Protein AF-A0AA40YEH5-F1 (afdb_monomer)

Mean predicted aligned error: 17.46 Å

Sequence (82 aa):
MPQSDDDRLVDLAARLEHEDPRFARSLATGRPTRPREYRRTSAWWVLIVGLGMLVAGIVVPDGLLIAAGLVTSGIGVQLIDP

Foldseek 3Di:
DCVVVVVVVVVVLVVVCVVDVPCNVCVVVVHPPDPPPVVVVVVVVVVVVVVVVVVCVVCVVPCVVVVVVVVVVVVVVVVVVD

pLDDT: mean 71.85, std 12.91, range [49.88, 94.75]

Secondary structure (DSSP, 8-state):
--HHHHHHHHHHHHHHHHH-HHHHHHHHTT----TTHHHHHHHHHHHHHHHHHHHHHHHTTTSHHHHHHHHHHHHHHHHH--

Radius of gyration: 27.43 Å; Cα contacts (8 Å, |Δi|>4): 14; chains: 1; bounding box: 51×22×79 Å

Solvent-accessible surface area (backbone atoms only — not comparable to full-atom values): 4778 Å² total; per-residue (Å²): 135,65,67,69,59,54,55,51,51,50,54,51,49,55,52,48,35,72,76,34,59,69,58,40,59,35,56,76,68,77,44,87,74,74,83,58,63,70,62,49,53,56,52,47,49,53,49,51,52,52,50,51,53,50,50,49,63,55,32,67,78,68,51,47,53,58,54,52,49,53,53,52,49,58,53,50,49,52,71,72,58,121

Structure (mmCIF, N/CA/C/O backbone):
data_AF-A0AA40YEH5-F1
#
_entry.id   AF-A0AA40YEH5-F1
#
loop_
_atom_site.group_PDB
_atom_site.id
_atom_site.type_symbol
_atom_site.label_atom_id
_atom_site.label_alt_id
_atom_site.label_comp_id
_atom_site.label_asym_id
_atom_site.label_entity_id
_atom_site.label_seq_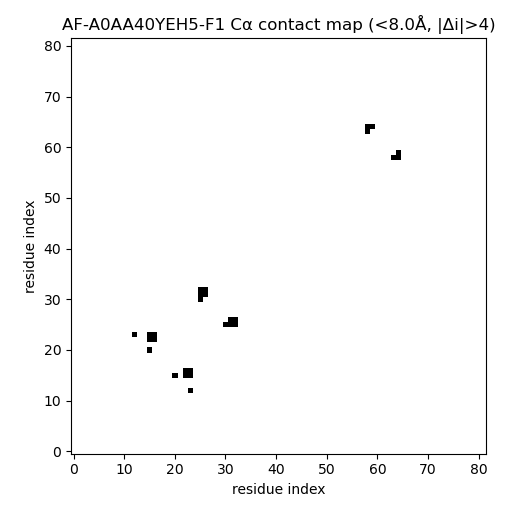id
_atom_site.pdbx_PDB_ins_code
_atom_site.Cartn_x
_atom_site.Cartn_y
_atom_site.Cartn_z
_atom_site.occupancy
_atom_site.B_iso_or_equiv
_atom_site.auth_seq_id
_atom_site.auth_comp_id
_atom_site.auth_asym_id
_atom_site.auth_atom_id
_atom_site.pdbx_PDB_model_num
ATOM 1 N N . MET A 1 1 ? -27.773 -13.822 44.937 1.00 50.84 1 MET A N 1
ATOM 2 C CA . MET A 1 1 ? -28.365 -12.481 44.771 1.00 50.84 1 MET A CA 1
ATOM 3 C C . MET A 1 1 ? -28.075 -11.994 43.349 1.00 50.84 1 MET A C 1
ATOM 5 O O . MET A 1 1 ? -27.032 -11.394 43.159 1.00 50.84 1 MET A O 1
ATOM 9 N N . PRO A 1 2 ? -28.916 -12.331 42.353 1.00 59.03 2 PRO A N 1
ATOM 10 C CA . PRO A 1 2 ? -28.721 -11.941 40.944 1.00 59.03 2 PRO A CA 1
ATOM 11 C C . PRO A 1 2 ? -29.402 -10.613 40.551 1.00 59.03 2 PRO A C 1
ATOM 13 O O . PRO A 1 2 ? -29.038 -9.997 39.562 1.00 59.03 2 PRO A O 1
ATOM 16 N N . GLN A 1 3 ? -30.352 -10.137 41.360 1.00 62.31 3 GLN A N 1
ATOM 17 C CA . GLN A 1 3 ? -31.243 -9.024 41.012 1.00 62.31 3 GLN A CA 1
ATOM 18 C C . GLN A 1 3 ? -30.510 -7.688 40.784 1.00 62.31 3 GLN A C 1
ATOM 20 O O . GLN A 1 3 ? -30.891 -6.907 39.924 1.00 62.31 3 GLN A O 1
ATOM 25 N N . SER A 1 4 ? -29.407 -7.451 41.503 1.00 64.12 4 SER A N 1
ATOM 26 C CA . SER A 1 4 ? -28.609 -6.226 41.361 1.00 64.12 4 SER A CA 1
ATOM 27 C C . SER A 1 4 ? -27.772 -6.174 40.080 1.00 64.12 4 SER A C 1
ATOM 29 O O . SER A 1 4 ? -27.428 -5.081 39.632 1.00 64.12 4 SER A O 1
ATOM 31 N N . ASP A 1 5 ? -27.423 -7.328 39.505 1.00 65.50 5 ASP A N 1
ATOM 32 C CA . ASP A 1 5 ? -26.719 -7.376 38.221 1.00 65.50 5 ASP A CA 1
ATOM 33 C C . ASP A 1 5 ? -27.700 -7.127 37.073 1.00 65.50 5 ASP A C 1
ATOM 35 O O . ASP A 1 5 ? -27.374 -6.383 36.150 1.00 65.50 5 ASP A O 1
ATOM 39 N N . ASP A 1 6 ? -28.927 -7.644 37.180 1.00 71.25 6 ASP A N 1
ATOM 40 C CA . ASP A 1 6 ? -29.997 -7.379 36.215 1.00 71.25 6 ASP A CA 1
ATOM 41 C C . ASP A 1 6 ? -30.354 -5.883 36.163 1.00 71.25 6 ASP A C 1
ATOM 43 O O . ASP A 1 6 ? -30.401 -5.300 35.079 1.00 71.25 6 ASP A O 1
ATOM 47 N N . ASP A 1 7 ? -30.493 -5.222 37.317 1.00 71.62 7 ASP A N 1
ATOM 48 C CA . ASP A 1 7 ? -30.780 -3.780 37.377 1.00 71.62 7 ASP A CA 1
ATOM 49 C C . ASP A 1 7 ? -29.651 -2.931 36.759 1.00 71.62 7 ASP A C 1
ATOM 51 O O . ASP A 1 7 ? -29.902 -1.947 36.058 1.00 71.62 7 ASP A O 1
ATOM 55 N N . ARG A 1 8 ? -28.388 -3.334 36.958 1.00 69.62 8 ARG A N 1
ATOM 56 C CA . ARG A 1 8 ? -27.226 -2.662 36.347 1.00 69.62 8 ARG A CA 1
ATOM 57 C C . ARG A 1 8 ? -27.153 -2.870 34.840 1.00 69.62 8 ARG A C 1
ATOM 59 O O . ARG A 1 8 ? -26.728 -1.965 34.123 1.00 69.62 8 ARG A O 1
ATOM 66 N N . LEU A 1 9 ? -27.542 -4.046 34.357 1.00 69.88 9 LEU A N 1
ATOM 67 C CA . LEU A 1 9 ? -27.595 -4.335 32.926 1.00 69.88 9 LEU A CA 1
ATOM 68 C C . LEU A 1 9 ? -28.697 -3.525 32.236 1.00 69.88 9 LEU A C 1
ATOM 70 O O . LEU A 1 9 ? -28.482 -3.048 31.122 1.00 69.88 9 LEU A O 1
ATOM 74 N N . VAL A 1 10 ? -29.832 -3.316 32.907 1.00 72.88 10 VAL A N 1
ATOM 75 C CA . VAL A 1 10 ? -30.933 -2.478 32.409 1.00 72.88 10 VAL A CA 1
ATOM 76 C C . VAL A 1 10 ? -30.520 -1.008 32.326 1.00 72.88 10 VAL A C 1
ATOM 78 O O . VAL A 1 10 ? -30.751 -0.374 31.296 1.00 72.88 10 VAL A O 1
ATOM 81 N N . ASP A 1 11 ? -29.850 -0.477 33.350 1.00 77.25 11 ASP A N 1
ATOM 82 C CA . ASP A 1 11 ? -29.356 0.908 33.340 1.00 77.25 11 ASP A CA 1
ATOM 83 C C . ASP A 1 11 ? -28.285 1.128 32.254 1.00 77.25 11 ASP A C 1
ATOM 85 O O . ASP A 1 11 ? -28.315 2.107 31.502 1.00 77.25 11 ASP A O 1
ATOM 89 N N . LEU A 1 12 ? -27.381 0.156 32.084 1.00 69.75 12 LEU A N 1
ATOM 90 C CA . LEU A 1 12 ? -26.370 0.194 31.028 1.00 69.75 12 LEU A CA 1
ATOM 91 C C . LEU A 1 12 ? -27.000 0.133 29.629 1.00 69.75 12 LEU A C 1
ATOM 93 O O . LEU A 1 12 ? -26.569 0.864 28.736 1.00 69.75 12 LEU A O 1
ATOM 97 N N . ALA A 1 13 ? -28.023 -0.702 29.436 1.00 66.75 13 ALA A N 1
ATOM 98 C CA . ALA A 1 13 ? -28.749 -0.802 28.174 1.00 66.75 13 ALA A CA 1
ATOM 99 C C . ALA A 1 13 ? -29.498 0.498 27.838 1.00 66.75 13 ALA A C 1
ATOM 101 O O . ALA A 1 13 ? -29.418 0.963 26.700 1.00 66.75 13 ALA A O 1
ATOM 102 N N . ALA A 1 14 ? -30.144 1.123 28.828 1.00 71.44 14 ALA A N 1
ATOM 103 C CA . ALA A 1 14 ? -30.829 2.405 28.661 1.00 71.44 14 ALA A CA 1
ATOM 104 C C . ALA A 1 14 ? -29.854 3.527 28.270 1.00 71.44 14 ALA A C 1
ATOM 106 O O . ALA A 1 14 ? -30.146 4.351 27.398 1.00 71.44 14 ALA A O 1
ATOM 107 N N . ARG A 1 15 ? -28.656 3.531 28.865 1.00 68.69 15 ARG A N 1
ATOM 108 C CA . ARG A 1 15 ? -27.607 4.498 28.530 1.00 68.69 15 ARG A CA 1
ATOM 109 C C . ARG A 1 15 ? -27.048 4.286 27.120 1.00 68.69 15 ARG A C 1
ATOM 111 O O . ARG A 1 15 ? -26.835 5.254 26.395 1.00 68.69 15 ARG A O 1
ATOM 118 N N . LEU A 1 16 ? -26.876 3.030 26.713 1.00 63.00 16 LEU A N 1
ATOM 119 C CA . LEU A 1 16 ? -26.398 2.659 25.379 1.00 63.00 16 LEU A CA 1
ATOM 120 C C . LEU A 1 16 ? -27.406 3.015 24.271 1.00 63.00 16 LEU A C 1
ATOM 122 O O . LEU A 1 16 ? -27.013 3.410 23.176 1.00 63.00 16 LEU A O 1
ATOM 126 N N . GLU A 1 17 ? -28.705 2.894 24.552 1.00 63.53 17 GLU A N 1
ATOM 127 C CA . GLU A 1 17 ? -29.780 3.292 23.635 1.00 63.53 17 GLU A CA 1
ATOM 128 C C . GLU A 1 17 ? -29.850 4.809 23.438 1.00 63.53 17 GLU A C 1
ATOM 130 O O . GLU A 1 17 ? -30.135 5.277 22.332 1.00 63.53 17 GLU A O 1
ATOM 135 N N . HIS A 1 18 ? -29.534 5.571 24.485 1.00 64.81 18 HIS A N 1
ATOM 136 C CA . HIS A 1 18 ? -29.454 7.024 24.406 1.00 64.81 18 HIS A CA 1
ATOM 137 C C . HIS A 1 18 ? -28.228 7.506 23.612 1.00 64.81 18 HIS A C 1
ATOM 139 O O . HIS A 1 18 ? -28.326 8.488 22.877 1.00 64.81 18 HIS A O 1
ATOM 145 N N . GLU A 1 19 ? -27.088 6.816 23.733 1.00 63.47 19 GLU A N 1
ATOM 146 C CA . GLU A 1 19 ? -25.856 7.168 23.014 1.00 63.47 19 GLU A CA 1
ATOM 147 C C . GLU A 1 19 ? -25.865 6.729 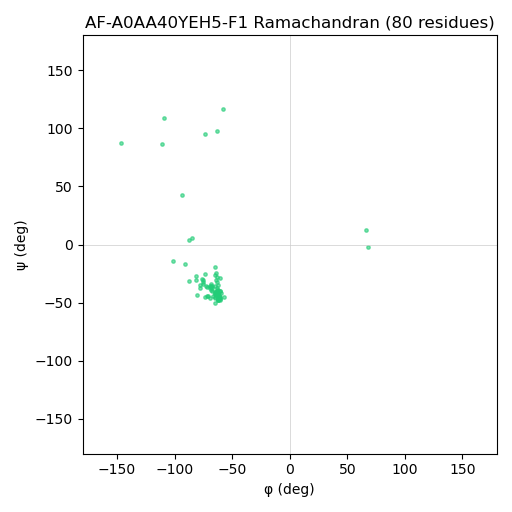21.543 1.00 63.47 19 GLU A C 1
ATOM 149 O O . GLU A 1 19 ? -25.336 7.453 20.697 1.00 63.47 19 GLU A O 1
ATOM 154 N N . ASP A 1 20 ? -26.473 5.584 21.205 1.00 59.53 20 ASP A N 1
ATOM 155 C CA . ASP A 1 20 ? -26.505 5.107 19.820 1.00 59.53 20 ASP A CA 1
ATOM 156 C C . ASP A 1 20 ? -27.802 4.338 19.472 1.00 59.53 20 ASP A C 1
ATOM 158 O O . ASP A 1 20 ? -27.866 3.100 19.527 1.00 59.53 20 ASP A O 1
ATOM 162 N N . PRO A 1 21 ? -28.867 5.045 19.040 1.00 61.59 21 PRO A N 1
ATOM 163 C CA . PRO A 1 21 ? -30.175 4.439 18.776 1.00 61.59 21 PRO A CA 1
A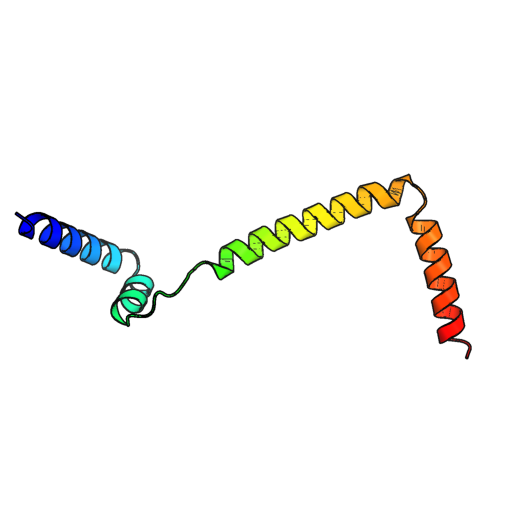TOM 164 C C . PRO A 1 21 ? -30.149 3.433 17.615 1.00 61.59 21 PRO A C 1
ATOM 166 O O . PRO A 1 21 ? -31.040 2.585 17.487 1.00 61.59 21 PRO A O 1
ATOM 169 N N . ARG A 1 22 ? -29.128 3.492 16.746 1.00 61.16 22 ARG A N 1
ATOM 170 C CA . ARG A 1 22 ? -28.933 2.501 15.675 1.00 61.16 22 ARG A CA 1
ATOM 171 C C . ARG A 1 22 ? -28.379 1.187 16.219 1.00 61.16 22 ARG A C 1
ATOM 173 O O . ARG A 1 22 ? -28.757 0.125 15.721 1.00 61.16 22 ARG A O 1
ATOM 180 N N . PHE A 1 23 ? -27.535 1.248 17.246 1.00 57.72 23 PHE A N 1
ATOM 181 C CA . PHE A 1 23 ? -26.950 0.076 17.885 1.00 57.72 23 PHE A CA 1
ATOM 182 C C . PHE A 1 23 ? -27.991 -0.692 18.714 1.00 57.72 23 PHE A C 1
ATOM 184 O O . PHE A 1 23 ? -28.117 -1.909 18.550 1.00 57.72 23 PHE A O 1
ATOM 191 N N . ALA A 1 24 ? -28.825 0.008 19.493 1.00 60.53 24 ALA A N 1
ATOM 192 C CA . ALA A 1 24 ? -29.909 -0.601 20.278 1.00 60.53 24 ALA A CA 1
ATOM 193 C C . ALA A 1 24 ? -30.935 -1.347 19.406 1.00 60.53 24 ALA A C 1
ATOM 195 O O . ALA A 1 24 ? -31.304 -2.487 19.697 1.00 60.53 24 ALA A O 1
ATOM 196 N N . ARG A 1 25 ? -31.315 -0.767 18.259 1.00 60.88 25 ARG A N 1
ATOM 197 C CA . ARG A 1 25 ? -32.230 -1.410 17.297 1.00 60.88 25 ARG A CA 1
ATOM 198 C C . ARG A 1 25 ? -31.642 -2.685 16.677 1.00 60.88 25 ARG A C 1
ATOM 200 O O . ARG A 1 25 ? -32.377 -3.620 16.356 1.00 60.88 25 ARG A O 1
ATOM 207 N N . SER A 1 26 ? -30.318 -2.739 16.532 1.00 57.91 26 SER A N 1
ATOM 208 C CA . SER A 1 26 ? -29.607 -3.923 16.039 1.00 57.91 26 SER A CA 1
ATOM 209 C C . SER A 1 26 ? -29.504 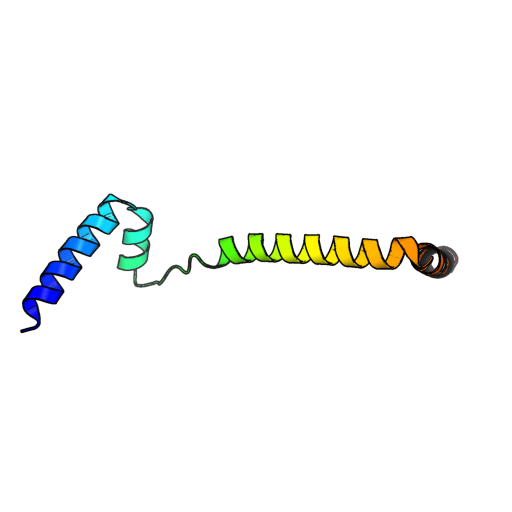-5.038 17.093 1.00 57.91 26 SER A C 1
ATOM 211 O O . SER A 1 26 ? -29.596 -6.213 16.749 1.00 57.91 26 SER A O 1
ATOM 213 N N . LEU A 1 27 ? -29.408 -4.684 18.381 1.00 55.91 27 LEU A N 1
ATOM 214 C CA . LEU A 1 27 ? -29.425 -5.638 19.496 1.00 55.91 27 LEU A CA 1
ATOM 215 C C . LEU A 1 27 ? -30.822 -6.218 19.754 1.00 55.91 27 LEU A C 1
ATOM 217 O O . LEU A 1 27 ? -30.962 -7.433 19.892 1.00 55.91 27 LEU A O 1
ATOM 221 N N . ALA A 1 28 ? -31.858 -5.374 19.757 1.00 60.16 28 ALA A N 1
ATOM 222 C CA . ALA A 1 28 ? -33.243 -5.778 20.022 1.00 60.16 28 ALA A CA 1
ATOM 223 C C . ALA A 1 28 ? -33.813 -6.738 18.962 1.00 60.16 28 ALA A C 1
ATOM 225 O O . ALA A 1 28 ? -34.713 -7.525 19.239 1.00 60.16 28 ALA A O 1
ATOM 226 N N . THR A 1 29 ? -33.272 -6.710 17.742 1.00 63.00 29 THR A N 1
ATOM 227 C CA . THR A 1 29 ? -33.691 -7.596 16.645 1.00 63.00 29 THR A CA 1
ATOM 228 C C . THR A 1 29 ? -33.004 -8.967 16.670 1.00 63.00 29 THR A C 1
ATOM 230 O O . THR A 1 29 ? -33.197 -9.765 15.751 1.00 63.00 29 THR A O 1
ATOM 233 N N . GLY A 1 30 ? -32.211 -9.272 17.707 1.00 51.84 30 GLY A N 1
ATOM 234 C CA . GLY A 1 30 ? -31.610 -10.597 17.906 1.00 51.84 30 GLY A CA 1
ATOM 235 C C . GLY A 1 30 ? -30.573 -10.981 16.846 1.00 51.84 30 GLY A C 1
ATOM 236 O O . GLY A 1 30 ? -30.166 -12.140 16.765 1.00 51.84 30 GLY A O 1
ATOM 237 N N . ARG A 1 31 ? -30.123 -10.024 16.026 1.00 49.88 31 ARG A N 1
ATOM 238 C CA . ARG A 1 31 ? -29.029 -10.219 15.075 1.00 49.88 31 ARG A CA 1
ATOM 239 C C . ARG A 1 31 ? -27.820 -9.434 15.563 1.00 49.88 31 ARG A C 1
ATOM 241 O O . ARG A 1 31 ? -27.831 -8.210 15.451 1.00 49.88 31 ARG A O 1
ATOM 248 N N . PRO A 1 32 ? -26.750 -10.094 16.047 1.00 53.75 32 PRO A N 1
ATOM 249 C CA . PRO A 1 32 ? -25.505 -9.402 16.332 1.00 53.75 32 PRO A CA 1
ATOM 250 C C . PRO A 1 32 ? -24.978 -8.856 15.007 1.00 53.75 32 PRO A C 1
ATOM 252 O O . PRO A 1 32 ? -24.385 -9.570 14.195 1.00 53.75 32 PRO A O 1
ATOM 255 N N . THR A 1 33 ? -25.252 -7.582 14.760 1.00 53.34 33 THR A N 1
ATOM 256 C CA . THR A 1 33 ? -24.779 -6.880 13.578 1.00 53.34 33 THR A CA 1
ATOM 257 C C . THR A 1 33 ? -23.298 -6.648 13.817 1.00 53.34 33 THR A C 1
ATOM 259 O O . THR A 1 33 ? -22.910 -5.750 14.556 1.00 53.34 33 THR A O 1
ATOM 262 N N . ARG A 1 34 ? -22.458 -7.546 13.292 1.00 54.06 34 ARG A N 1
ATOM 263 C CA . ARG A 1 34 ? -20.997 -7.447 13.382 1.00 54.06 34 ARG A CA 1
ATOM 264 C C . ARG A 1 34 ? -20.556 -6.116 12.759 1.00 54.06 34 ARG A C 1
ATOM 266 O O . ARG A 1 34 ? -20.658 -5.986 11.545 1.00 54.06 34 ARG A O 1
ATOM 273 N N . PRO A 1 35 ? -19.948 -5.175 13.503 1.00 57.25 35 PRO A N 1
ATOM 274 C CA . PRO A 1 35 ? -19.349 -3.989 12.907 1.00 57.25 35 PRO A CA 1
ATOM 275 C C . PRO A 1 35 ? -17.857 -4.249 12.639 1.00 57.25 35 PRO A C 1
ATOM 277 O O . PRO A 1 35 ? -16.996 -3.434 12.961 1.00 57.25 35 PRO A O 1
ATOM 280 N N . ARG A 1 36 ? -17.512 -5.441 12.127 1.00 54.84 36 ARG A N 1
ATOM 281 C CA . ARG A 1 36 ? -16.110 -5.855 11.917 1.00 54.84 36 ARG A CA 1
ATOM 282 C C . ARG A 1 36 ? -15.633 -5.731 10.471 1.00 54.84 36 ARG A C 1
ATOM 284 O O . ARG A 1 36 ? -14.421 -5.738 10.264 1.00 54.84 36 ARG A O 1
ATOM 291 N N . GLU A 1 37 ? -16.525 -5.549 9.498 1.00 52.22 37 GLU A N 1
ATOM 292 C CA . GLU A 1 37 ? -16.119 -5.339 8.102 1.00 52.22 37 GLU A CA 1
ATOM 293 C C . GLU A 1 37 ? -15.337 -4.024 7.919 1.00 52.22 37 GLU A C 1
ATOM 295 O O . GLU A 1 37 ? -14.288 -4.026 7.282 1.00 52.22 37 GLU A O 1
ATOM 300 N N . TYR A 1 38 ? -15.763 -2.914 8.538 1.00 51.41 38 TYR A N 1
ATOM 301 C CA . TYR A 1 38 ? -15.199 -1.587 8.224 1.00 51.41 38 TYR A CA 1
ATOM 302 C C . TYR A 1 38 ? -13.735 -1.405 8.659 1.00 51.41 38 TYR A C 1
ATOM 304 O O . TYR A 1 38 ? -12.938 -0.784 7.957 1.00 51.41 38 TYR A O 1
ATOM 312 N N . ARG A 1 39 ? -13.347 -1.997 9.797 1.00 55.28 39 ARG A N 1
ATOM 313 C CA . ARG A 1 39 ? -11.961 -1.948 10.296 1.00 55.28 39 ARG A CA 1
ATOM 314 C C . ARG A 1 39 ? -11.030 -2.876 9.524 1.00 55.28 39 ARG A C 1
ATOM 316 O O . ARG A 1 39 ? -9.840 -2.597 9.401 1.00 55.28 39 ARG A O 1
ATOM 323 N N . ARG A 1 40 ? -11.562 -3.993 9.018 1.00 56.44 40 ARG A N 1
ATOM 324 C CA . ARG A 1 40 ? -10.766 -4.950 8.253 1.00 56.44 40 ARG A CA 1
ATOM 325 C C . ARG A 1 40 ? -10.444 -4.392 6.875 1.00 56.44 40 ARG A C 1
ATOM 327 O O . ARG A 1 40 ? -9.318 -4.569 6.440 1.00 56.44 40 ARG A O 1
ATOM 334 N N . THR A 1 41 ? -11.360 -3.647 6.256 1.00 61.84 41 THR A N 1
ATOM 335 C CA . THR A 1 41 ? -11.094 -2.976 4.977 1.00 61.84 41 THR A CA 1
ATOM 336 C C . THR A 1 41 ? -9.964 -1.955 5.102 1.00 61.84 41 THR A C 1
ATOM 338 O O . THR A 1 41 ? -9.046 -1.985 4.291 1.00 61.84 41 THR A O 1
ATOM 341 N N . SER A 1 42 ? -9.953 -1.104 6.140 1.00 67.12 42 SER A N 1
ATOM 342 C CA . SER A 1 42 ? -8.857 -0.133 6.314 1.00 67.12 42 SER A CA 1
ATOM 343 C C . SER A 1 42 ? -7.523 -0.810 6.651 1.00 67.12 42 SER A C 1
ATOM 345 O O . SER A 1 42 ? -6.489 -0.429 6.112 1.00 67.12 42 SER A O 1
ATOM 347 N N . ALA A 1 43 ? -7.533 -1.842 7.500 1.00 74.12 43 ALA A N 1
ATOM 348 C CA . ALA A 1 43 ? -6.331 -2.615 7.812 1.00 74.12 43 ALA A CA 1
ATOM 349 C C . ALA A 1 43 ? -5.797 -3.367 6.582 1.00 74.12 43 ALA A C 1
ATOM 351 O O . ALA A 1 43 ? -4.587 -3.470 6.395 1.00 74.12 43 ALA A O 1
ATOM 352 N N . TRP A 1 44 ? -6.692 -3.856 5.723 1.00 82.88 44 TRP A N 1
ATOM 353 C CA . TRP A 1 44 ? -6.331 -4.508 4.470 1.00 82.88 44 TRP A CA 1
ATOM 354 C C . TRP A 1 44 ? -5.748 -3.511 3.468 1.00 82.88 44 TRP A C 1
ATOM 356 O O . TRP A 1 44 ? -4.750 -3.825 2.831 1.00 82.88 44 TRP A O 1
ATOM 366 N N . TRP A 1 45 ? -6.270 -2.281 3.412 1.00 87.75 45 TRP A N 1
ATOM 367 C CA . TRP A 1 45 ? -5.659 -1.198 2.636 1.00 87.75 45 TRP A CA 1
ATOM 368 C C . TRP A 1 45 ? -4.244 -0.866 3.110 1.00 87.75 45 TRP A C 1
ATOM 370 O O . TRP A 1 45 ? -3.343 -0.790 2.283 1.00 87.75 45 TRP A O 1
ATOM 380 N N . VAL A 1 46 ? -4.017 -0.730 4.420 1.00 88.56 46 VAL A N 1
ATOM 381 C CA . VAL A 1 46 ? -2.666 -0.492 4.966 1.00 88.56 46 VAL A CA 1
ATOM 382 C C . VAL A 1 46 ? -1.724 -1.649 4.626 1.00 88.56 46 VAL A C 1
ATOM 384 O O . VAL A 1 46 ? -0.579 -1.413 4.248 1.00 88.56 46 VAL A O 1
ATOM 387 N N . LEU A 1 47 ? -2.208 -2.892 4.702 1.00 86.94 47 LEU A N 1
ATOM 388 C CA . LEU A 1 47 ? -1.429 -4.074 4.341 1.00 86.94 47 LEU A CA 1
ATOM 389 C C . LEU A 1 47 ? -1.084 -4.100 2.843 1.00 86.94 47 LEU A C 1
ATOM 391 O O . LEU A 1 47 ? 0.067 -4.343 2.500 1.00 86.94 47 LEU A O 1
ATOM 395 N N . ILE A 1 48 ? -2.049 -3.821 1.961 1.00 92.00 48 ILE A N 1
ATOM 396 C CA . ILE A 1 48 ? -1.832 -3.752 0.507 1.00 92.00 48 ILE A CA 1
ATOM 397 C C . ILE A 1 48 ? -0.846 -2.643 0.160 1.00 92.00 48 ILE A C 1
ATOM 399 O O . ILE A 1 48 ? 0.081 -2.878 -0.610 1.00 92.00 48 ILE A O 1
ATOM 403 N N . VAL A 1 49 ? -1.022 -1.452 0.735 1.00 94.44 49 VAL A N 1
ATOM 404 C CA . VAL A 1 49 ? -0.124 -0.315 0.502 1.00 94.44 49 VAL A CA 1
ATOM 405 C C . VAL A 1 49 ? 1.285 -0.650 0.982 1.00 94.44 49 VAL A C 1
ATOM 407 O O . VAL A 1 49 ? 2.239 -0.476 0.228 1.00 94.44 49 VAL A O 1
ATOM 410 N N . GLY A 1 50 ? 1.425 -1.193 2.195 1.00 91.81 50 GLY A N 1
ATOM 411 C CA . GLY A 1 50 ? 2.719 -1.608 2.735 1.00 91.81 50 GLY A CA 1
ATOM 412 C C . GLY A 1 50 ? 3.387 -2.696 1.893 1.00 91.81 50 GLY A C 1
ATOM 413 O O . GLY A 1 50 ? 4.573 -2.593 1.584 1.00 91.81 50 GLY A O 1
ATOM 414 N N . LEU A 1 51 ? 2.625 -3.703 1.459 1.00 94.75 51 LEU A N 1
ATOM 415 C CA . LEU A 1 51 ? 3.121 -4.773 0.596 1.00 94.75 51 LEU A CA 1
ATOM 416 C C . LEU A 1 51 ? 3.551 -4.240 -0.777 1.00 94.75 51 LEU A C 1
ATOM 418 O O . LEU A 1 51 ? 4.617 -4.607 -1.262 1.00 94.75 51 LEU A O 1
ATOM 422 N N . GLY A 1 52 ? 2.767 -3.344 -1.380 1.00 93.00 52 GLY A N 1
ATOM 423 C CA . GLY A 1 52 ? 3.111 -2.698 -2.646 1.00 93.00 52 GLY A CA 1
ATOM 424 C C . GLY A 1 52 ? 4.385 -1.862 -2.542 1.00 93.00 52 GLY A C 1
ATOM 425 O O . GLY A 1 52 ? 5.247 -1.948 -3.412 1.00 93.00 52 GLY A O 1
ATOM 426 N N . MET A 1 53 ? 4.546 -1.112 -1.450 1.00 89.94 53 MET A N 1
ATOM 427 C CA . MET A 1 53 ? 5.734 -0.295 -1.199 1.00 89.94 53 MET A CA 1
ATOM 428 C C . MET A 1 53 ? 6.982 -1.158 -0.948 1.00 89.94 53 MET A C 1
ATOM 430 O O . MET A 1 53 ? 8.057 -0.828 -1.443 1.00 89.94 53 MET A O 1
ATOM 434 N N . LEU A 1 54 ? 6.833 -2.295 -0.256 1.00 86.00 54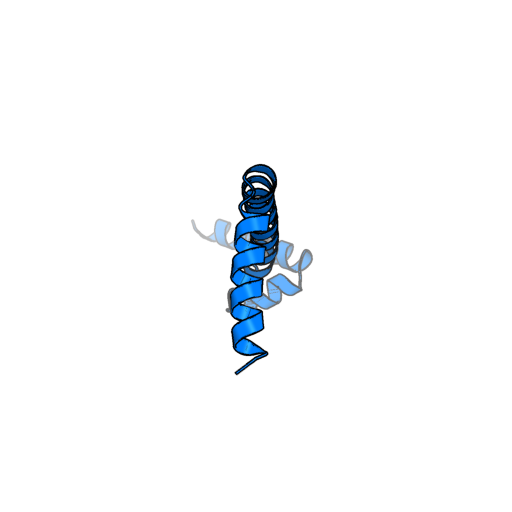 LEU A N 1
ATOM 435 C CA . LEU A 1 54 ? 7.899 -3.282 -0.060 1.00 86.00 54 LEU A CA 1
ATOM 436 C C . LEU A 1 54 ? 8.328 -3.920 -1.384 1.00 86.00 54 LEU A C 1
ATOM 438 O O . LEU A 1 54 ? 9.514 -3.940 -1.697 1.00 86.00 54 LEU A O 1
ATOM 442 N N . VAL A 1 55 ? 7.373 -4.412 -2.178 1.00 87.88 55 VAL A N 1
ATOM 443 C CA . VAL A 1 55 ? 7.663 -5.005 -3.490 1.00 87.88 55 VAL A CA 1
ATOM 444 C C . VAL A 1 55 ? 8.318 -3.968 -4.399 1.00 87.88 55 VAL A C 1
ATOM 446 O O . VAL A 1 55 ? 9.361 -4.249 -4.974 1.00 87.88 55 VAL A O 1
ATOM 449 N N . ALA A 1 56 ? 7.788 -2.745 -4.476 1.00 84.31 56 ALA A N 1
ATOM 450 C CA . ALA A 1 56 ? 8.415 -1.673 -5.247 1.00 84.31 56 ALA A CA 1
ATOM 451 C C . ALA A 1 56 ? 9.854 -1.400 -4.775 1.00 84.31 56 ALA A C 1
ATOM 453 O O . ALA A 1 56 ? 10.765 -1.333 -5.597 1.00 84.31 56 ALA A O 1
ATOM 454 N N . GLY A 1 57 ? 10.079 -1.319 -3.461 1.00 80.94 57 GLY A N 1
ATOM 455 C CA . GLY A 1 57 ? 11.405 -1.132 -2.876 1.00 80.94 57 GLY A CA 1
ATOM 456 C C . GLY A 1 57 ? 12.386 -2.277 -3.146 1.00 80.94 57 GLY A C 1
ATOM 457 O O . GLY A 1 57 ? 13.580 -2.019 -3.199 1.00 80.94 57 GLY A O 1
ATOM 458 N N . ILE A 1 58 ? 11.911 -3.511 -3.347 1.00 79.62 58 ILE A N 1
ATOM 459 C CA . ILE A 1 58 ? 12.743 -4.667 -3.725 1.00 79.62 58 ILE A CA 1
ATOM 460 C C . ILE A 1 58 ? 13.043 -4.657 -5.228 1.00 79.62 58 ILE A C 1
ATOM 462 O O . ILE A 1 58 ? 14.173 -4.890 -5.643 1.00 79.62 58 ILE A O 1
ATOM 466 N N . VAL A 1 59 ? 12.041 -4.377 -6.063 1.00 79.38 59 VAL A N 1
ATOM 467 C CA . VAL A 1 59 ? 12.156 -4.548 -7.518 1.00 79.38 59 VAL A CA 1
ATOM 468 C C . VAL A 1 59 ? 12.873 -3.360 -8.191 1.00 79.38 59 VAL A C 1
ATOM 470 O O . VAL A 1 59 ? 13.558 -3.552 -9.197 1.00 79.38 59 VAL A O 1
ATOM 473 N N . VAL A 1 60 ? 12.756 -2.142 -7.646 1.00 74.06 60 VAL A N 1
ATOM 474 C CA . VAL A 1 60 ? 13.438 -0.930 -8.152 1.00 74.06 60 VAL A CA 1
A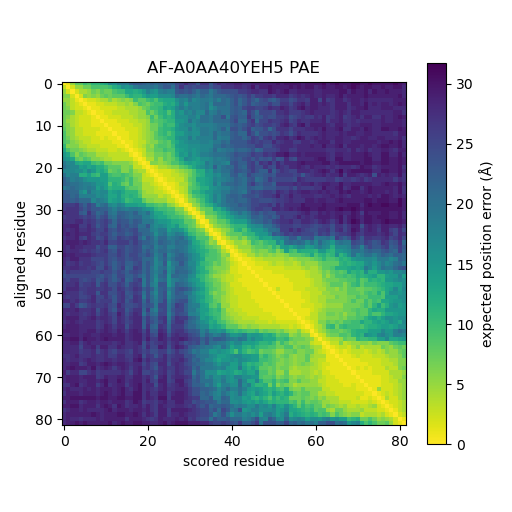TOM 475 C C . VAL A 1 60 ? 14.975 -1.018 -8.104 1.00 74.06 60 VAL A C 1
ATOM 477 O O . VAL A 1 60 ? 15.592 -0.694 -9.119 1.00 74.06 60 VAL A O 1
ATOM 480 N N . PRO A 1 61 ? 15.627 -1.437 -7.002 1.00 72.31 61 PRO A N 1
ATOM 481 C CA . PRO A 1 61 ? 17.088 -1.490 -6.941 1.00 72.31 61 PRO A CA 1
ATOM 482 C C . PRO A 1 61 ? 17.701 -2.676 -7.699 1.00 72.31 61 PRO A C 1
ATOM 484 O O . PRO A 1 61 ? 18.812 -2.544 -8.201 1.00 72.31 61 PRO A O 1
ATOM 487 N N . ASP A 1 62 ? 17.003 -3.811 -7.810 1.00 67.88 62 ASP A N 1
ATOM 488 C CA . ASP A 1 62 ? 17.601 -5.073 -8.287 1.00 67.88 62 ASP A CA 1
ATOM 489 C C . ASP A 1 62 ? 17.566 -5.252 -9.822 1.00 67.88 62 ASP A C 1
ATOM 491 O O . ASP A 1 62 ? 17.889 -6.308 -10.357 1.00 67.88 62 ASP A O 1
ATOM 495 N N . GLY A 1 63 ? 17.093 -4.252 -10.579 1.00 74.25 63 GLY A N 1
ATOM 4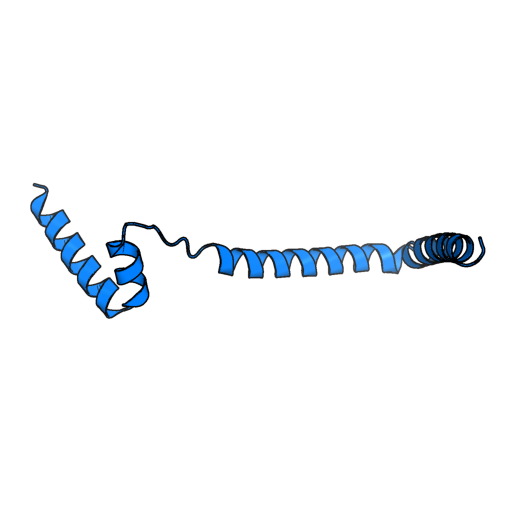96 C CA . GLY A 1 63 ? 16.934 -4.356 -12.042 1.00 74.25 63 GLY A CA 1
ATOM 497 C C . GLY A 1 63 ? 15.848 -5.347 -12.498 1.00 74.25 63 GLY A C 1
ATOM 498 O O . GLY A 1 63 ? 15.544 -5.440 -13.691 1.00 74.25 63 GLY A O 1
ATOM 499 N N . LEU A 1 64 ? 15.197 -6.034 -11.557 1.00 78.94 64 LEU A N 1
ATOM 500 C CA . LEU A 1 64 ? 14.129 -7.002 -11.793 1.00 78.94 64 LEU A CA 1
ATOM 501 C C . LEU A 1 64 ? 12.918 -6.372 -12.504 1.00 78.94 64 LEU A C 1
ATOM 503 O O . LEU A 1 64 ? 12.256 -7.045 -13.288 1.00 78.94 64 LEU A O 1
ATOM 507 N N . LEU A 1 65 ? 12.669 -5.071 -12.301 1.00 80.94 65 LEU A N 1
ATOM 508 C CA . LEU A 1 65 ? 11.613 -4.311 -12.992 1.00 80.94 65 LEU A CA 1
ATOM 509 C C . LEU A 1 65 ? 11.871 -4.260 -14.505 1.00 80.94 65 LEU A C 1
ATOM 511 O O . LEU A 1 65 ? 10.951 -4.443 -15.301 1.00 80.94 65 LEU A O 1
ATOM 515 N N . ILE A 1 66 ? 13.132 -4.051 -14.895 1.00 78.44 66 ILE A N 1
ATOM 516 C CA . ILE A 1 66 ? 13.546 -4.014 -16.302 1.00 78.44 66 ILE A CA 1
ATOM 517 C C . ILE A 1 66 ? 13.441 -5.418 -16.898 1.00 78.44 66 ILE A C 1
ATOM 519 O O . ILE A 1 66 ? 12.862 -5.576 -17.970 1.00 78.44 66 ILE A O 1
ATOM 523 N N . ALA A 1 67 ? 13.934 -6.443 -16.193 1.00 85.81 67 ALA A N 1
ATOM 524 C CA . ALA A 1 67 ? 13.856 -7.831 -16.648 1.00 85.81 67 ALA A CA 1
ATOM 525 C C . ALA A 1 67 ? 12.400 -8.299 -16.831 1.00 85.81 67 ALA A C 1
ATOM 527 O O . ALA A 1 67 ? 12.042 -8.824 -17.885 1.00 85.81 67 ALA A O 1
ATOM 528 N N . ALA A 1 68 ? 11.538 -8.048 -15.843 1.00 83.56 68 ALA A N 1
ATOM 529 C CA . ALA A 1 68 ? 10.118 -8.377 -15.913 1.00 83.56 68 ALA A CA 1
ATOM 530 C C . ALA A 1 68 ? 9.402 -7.603 -17.032 1.00 83.56 68 ALA A C 1
ATOM 532 O O . ALA A 1 68 ? 8.575 -8.178 -17.743 1.00 83.56 68 ALA A O 1
ATOM 533 N N . GLY A 1 69 ? 9.740 -6.324 -17.228 1.00 83.94 69 GLY A N 1
ATOM 534 C CA . GLY A 1 69 ? 9.218 -5.512 -18.328 1.00 83.94 69 GLY A CA 1
ATOM 535 C C . GLY A 1 69 ? 9.618 -6.057 -19.698 1.00 83.94 69 GLY A C 1
ATOM 536 O O . GLY A 1 69 ? 8.776 -6.164 -20.588 1.00 83.94 69 GLY A O 1
ATOM 537 N N . LEU A 1 70 ? 10.874 -6.482 -19.850 1.00 86.19 70 LEU A N 1
ATOM 538 C CA . LEU A 1 70 ? 11.373 -7.073 -21.090 1.00 86.19 70 LEU A CA 1
ATOM 539 C C . LEU A 1 70 ? 10.667 -8.402 -21.408 1.00 86.19 70 LEU A C 1
ATOM 541 O O . LEU A 1 70 ? 10.221 -8.606 -22.536 1.00 86.19 70 LEU A O 1
ATOM 545 N N . VAL A 1 71 ? 10.504 -9.276 -20.407 1.00 89.19 71 VAL A N 1
ATOM 546 C CA . VAL A 1 71 ? 9.786 -10.557 -20.544 1.00 89.19 71 VAL A CA 1
ATOM 547 C C . VAL A 1 71 ? 8.320 -10.327 -20.906 1.00 89.19 71 VAL A C 1
ATOM 549 O O . VAL A 1 71 ? 7.815 -10.931 -21.850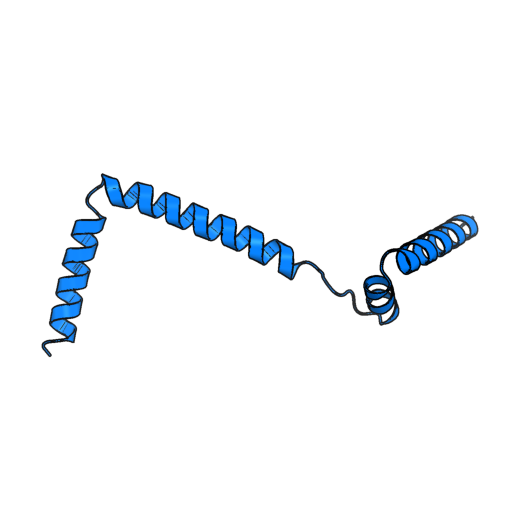 1.00 89.19 71 VAL A O 1
ATOM 552 N N . THR A 1 72 ? 7.640 -9.426 -20.194 1.00 87.31 72 THR A N 1
ATOM 553 C CA . THR A 1 72 ? 6.224 -9.116 -20.446 1.00 87.31 72 THR A CA 1
ATOM 554 C C . THR A 1 72 ? 6.034 -8.513 -21.835 1.00 87.31 72 THR A C 1
ATOM 556 O O . THR A 1 72 ? 5.091 -8.881 -22.530 1.00 87.31 72 THR A O 1
ATOM 559 N N . SER A 1 73 ? 6.950 -7.645 -22.276 1.00 87.94 73 SER A N 1
ATOM 560 C CA . SER A 1 73 ? 6.960 -7.107 -23.640 1.00 87.94 73 SER A CA 1
ATOM 561 C C . SER A 1 73 ? 7.111 -8.220 -24.682 1.00 87.94 73 SER A C 1
ATOM 563 O O . SER A 1 73 ? 6.331 -8.279 -25.627 1.00 87.94 73 SER A O 1
ATOM 565 N N . GLY A 1 74 ? 8.026 -9.174 -24.473 1.00 86.19 74 GLY A N 1
ATOM 566 C CA . GLY A 1 74 ? 8.190 -10.327 -25.367 1.00 86.19 74 GLY A CA 1
ATOM 567 C C . GLY A 1 74 ? 6.956 -11.238 -25.447 1.00 86.19 74 GLY A C 1
ATOM 568 O O . GLY A 1 74 ? 6.651 -11.765 -26.517 1.00 86.19 74 GLY A O 1
ATOM 569 N N . ILE A 1 75 ? 6.219 -11.408 -24.345 1.00 89.19 75 ILE A N 1
ATOM 570 C CA . ILE A 1 75 ? 4.937 -12.136 -24.336 1.00 89.19 75 ILE A CA 1
ATOM 571 C C . ILE A 1 75 ? 3.849 -11.320 -25.046 1.00 89.19 75 ILE A C 1
ATOM 573 O O . ILE A 1 75 ? 3.100 -11.861 -25.853 1.00 89.19 75 ILE A O 1
ATOM 577 N N . GLY A 1 76 ? 3.769 -10.016 -24.773 1.00 86.50 76 GLY A N 1
ATOM 578 C CA . GLY A 1 76 ? 2.805 -9.117 -25.406 1.00 86.50 76 GLY A CA 1
ATOM 579 C C . GLY A 1 76 ? 2.978 -9.047 -26.921 1.00 86.50 76 GLY A C 1
ATOM 580 O O . GLY A 1 76 ? 1.988 -9.094 -27.642 1.00 86.50 76 GLY A O 1
ATOM 581 N N . VAL A 1 77 ? 4.220 -9.018 -27.409 1.00 83.31 77 VAL A N 1
ATOM 582 C CA . VAL A 1 77 ? 4.522 -9.072 -28.846 1.00 83.31 77 VAL A CA 1
ATOM 583 C C . VAL A 1 77 ? 4.028 -10.383 -29.464 1.00 83.31 77 VAL A C 1
ATOM 585 O O . VAL A 1 77 ? 3.365 -10.323 -30.486 1.00 83.31 77 VAL A O 1
ATOM 588 N N . GLN A 1 78 ? 4.239 -11.539 -28.820 1.00 76.44 78 GLN A N 1
ATOM 589 C CA . GLN A 1 78 ? 3.706 -12.830 -29.301 1.00 76.44 78 GLN A CA 1
ATOM 590 C C . GLN A 1 78 ? 2.172 -12.909 -29.284 1.00 76.44 78 GLN A C 1
ATOM 592 O O . GLN A 1 78 ? 1.581 -13.683 -30.024 1.00 76.44 78 GLN A O 1
ATOM 597 N N . LEU A 1 79 ? 1.512 -12.151 -28.408 1.00 80.38 79 LEU A N 1
ATOM 598 C CA . LEU A 1 79 ? 0.049 -12.085 -28.370 1.00 80.38 79 LEU A CA 1
ATOM 599 C C . LEU A 1 79 ? -0.524 -11.123 -29.420 1.00 80.38 79 LEU A C 1
ATOM 601 O O . LEU A 1 79 ? -1.674 -11.286 -29.822 1.00 80.38 79 LEU A O 1
ATOM 605 N N . ILE A 1 80 ? 0.243 -10.102 -29.814 1.00 78.62 80 ILE A N 1
ATOM 606 C CA . ILE A 1 80 ? -0.153 -9.094 -30.808 1.00 78.62 80 ILE A CA 1
ATOM 607 C C . ILE A 1 80 ? 0.184 -9.551 -32.233 1.00 78.62 80 ILE A C 1
ATOM 609 O O . ILE A 1 80 ? -0.545 -9.193 -33.157 1.00 78.62 80 ILE A O 1
ATOM 613 N N . ASP A 1 81 ? 1.248 -10.333 -32.401 1.00 62.50 81 ASP A N 1
ATOM 614 C CA . ASP A 1 81 ? 1.694 -10.901 -33.673 1.00 62.50 81 ASP A CA 1
ATOM 615 C C . ASP A 1 81 ? 1.476 -12.431 -33.632 1.00 62.50 81 ASP A C 1
ATOM 617 O O . ASP A 1 81 ? 2.352 -13.151 -33.144 1.00 62.50 81 ASP A O 1
ATOM 621 N N . PRO A 1 82 ? 0.269 -12.921 -33.994 1.00 59.75 82 PRO A N 1
ATOM 622 C CA . PRO A 1 82 ? -0.074 -14.343 -33.942 1.00 59.75 82 PRO A CA 1
ATOM 623 C C . PRO A 1 82 ? 0.618 -15.188 -35.019 1.00 59.75 82 PRO A C 1
ATOM 625 O O . PRO A 1 82 ? 0.788 -14.699 -36.160 1.00 59.7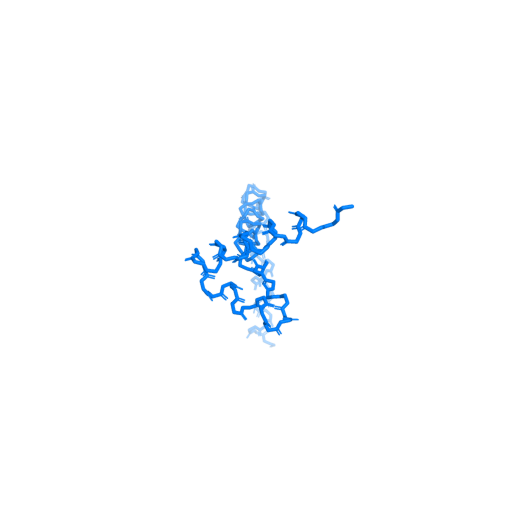5 82 PRO A O 1
#